Protein AF-A0A524LRR0-F1 (afdb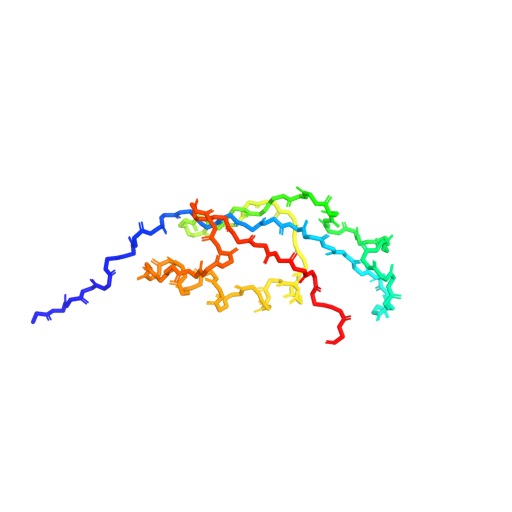_monomer_lite)

Radius of gyration: 14.17 Å; chains: 1; bounding box: 31×25×48 Å

Secondary structure (DSSP, 8-state):
---------S-EEEEEEEB--TTS---TTBS--SS--TT-EEEE-SS-EES---HHHHHHHHHHHHHHHTT---TT-BTTEEEEE----

Sequence (89 aa):
MSTKPKYKINNVVARVKSVHGLNGEDTAGKGPCRYYKPGDRLVFKEGEIEGAICYSALATMMYKVTSMRLGFDFPWNKNGIMEHACPDA

Structure (mmCIF, N/CA/C/O backbone):
data_AF-A0A524LRR0-F1
#
_entry.id   AF-A0A524LRR0-F1
#
loop_
_atom_site.group_PDB
_atom_site.id
_atom_site.type_symbol
_atom_site.label_atom_id
_atom_site.label_alt_id
_atom_site.label_comp_id
_atom_site.label_asym_id
_atom_site.label_entity_id
_atom_site.label_seq_id
_atom_site.pdbx_PDB_ins_code
_atom_site.Cartn_x
_atom_site.Cartn_y
_atom_site.Cartn_z
_atom_site.occupancy
_atom_site.B_iso_or_equiv
_atom_site.auth_seq_id
_atom_site.auth_comp_id
_atom_site.auth_asym_id
_atom_site.auth_atom_id
_atom_site.pdbx_PDB_model_num
ATOM 1 N N . MET A 1 1 ? -9.834 3.180 34.513 1.00 37.56 1 MET A N 1
ATOM 2 C CA . MET A 1 1 ? -10.608 2.965 33.269 1.00 37.56 1 MET A CA 1
ATOM 3 C C . MET A 1 1 ? -9.635 2.982 32.099 1.00 37.56 1 MET A C 1
ATOM 5 O O . MET A 1 1 ? -9.155 4.044 31.737 1.00 37.56 1 MET A O 1
ATOM 9 N N . SER A 1 2 ? -9.259 1.813 31.574 1.00 43.72 2 SER A N 1
ATOM 10 C CA . SER A 1 2 ? -8.437 1.736 30.361 1.00 43.72 2 SER A CA 1
ATOM 11 C C . SER A 1 2 ? -9.355 1.999 29.171 1.00 43.72 2 SER A C 1
ATOM 13 O O . SER A 1 2 ? -10.137 1.133 28.779 1.00 43.72 2 SER A O 1
ATOM 15 N N . THR A 1 3 ? -9.331 3.219 28.639 1.00 46.91 3 THR A N 1
ATOM 16 C CA . THR A 1 3 ? -9.967 3.524 27.358 1.00 46.91 3 THR A CA 1
ATOM 17 C C . THR A 1 3 ? -9.136 2.853 26.273 1.00 46.91 3 THR A C 1
ATOM 19 O O . THR A 1 3 ? -8.237 3.467 25.701 1.00 46.91 3 THR A O 1
ATOM 22 N N . LYS A 1 4 ? -9.388 1.562 26.025 1.00 44.91 4 LYS A N 1
ATOM 23 C CA . LYS A 1 4 ? -8.846 0.894 24.841 1.00 44.91 4 LYS A CA 1
ATOM 24 C C . LYS A 1 4 ? -9.232 1.755 23.633 1.00 44.91 4 LYS A C 1
ATOM 26 O O . LYS A 1 4 ? -10.422 2.069 23.506 1.00 44.91 4 LYS A O 1
ATOM 31 N N . PRO A 1 5 ? -8.283 2.174 22.780 1.00 50.09 5 PRO A N 1
ATOM 32 C CA . PRO A 1 5 ? -8.637 2.875 21.560 1.00 50.09 5 PRO A CA 1
ATOM 33 C C . PRO A 1 5 ? -9.580 1.961 20.773 1.00 50.09 5 PRO A C 1
ATOM 35 O O . PRO A 1 5 ? -9.226 0.833 20.433 1.00 50.09 5 PRO A O 1
ATOM 38 N N . LYS A 1 6 ? -10.824 2.406 20.565 1.00 52.12 6 LYS A N 1
ATOM 39 C CA . LYS A 1 6 ? -11.759 1.721 19.672 1.00 52.12 6 LYS A CA 1
ATOM 40 C C . LYS A 1 6 ? -11.185 1.873 18.269 1.00 52.12 6 LYS A C 1
ATOM 42 O O . LYS A 1 6 ? -11.337 2.938 17.676 1.00 52.12 6 LYS A O 1
ATOM 47 N N . TYR A 1 7 ? -10.492 0.849 17.774 1.00 54.91 7 TYR A N 1
ATOM 48 C CA . TYR A 1 7 ? -10.096 0.788 16.373 1.00 54.91 7 TYR A CA 1
ATOM 49 C C . TYR A 1 7 ? -11.361 0.994 15.527 1.00 54.91 7 TYR A C 1
ATOM 51 O O . TYR A 1 7 ? -12.306 0.215 15.628 1.00 54.91 7 TYR A O 1
ATOM 59 N N . LYS A 1 8 ? -11.439 2.113 14.797 1.00 58.06 8 LYS A N 1
ATOM 60 C CA . LYS A 1 8 ? -12.656 2.511 14.062 1.00 58.06 8 LYS A CA 1
ATOM 61 C C . LYS A 1 8 ? -12.748 1.848 12.691 1.00 58.06 8 LYS A C 1
ATOM 63 O O . LYS A 1 8 ? -13.845 1.716 12.160 1.00 58.06 8 LYS A O 1
ATOM 68 N N . ILE A 1 9 ? -11.607 1.475 12.113 1.00 63.00 9 ILE A N 1
ATOM 69 C CA . ILE A 1 9 ? -11.518 0.930 10.760 1.00 63.00 9 ILE A CA 1
ATOM 70 C C . ILE A 1 9 ? -10.951 -0.485 10.840 1.00 63.00 9 ILE A C 1
ATOM 72 O O . ILE A 1 9 ? -9.767 -0.667 11.123 1.00 63.00 9 ILE A O 1
ATOM 76 N N . ASN A 1 10 ? -11.801 -1.476 10.562 1.00 67.12 10 ASN A N 1
ATOM 77 C CA . ASN A 1 10 ? -11.404 -2.888 10.547 1.00 67.12 10 ASN A CA 1
ATOM 78 C C . ASN A 1 10 ? -10.459 -3.194 9.374 1.00 67.12 10 ASN A C 1
ATOM 80 O O . ASN A 1 10 ? -9.538 -3.993 9.518 1.00 67.12 10 ASN A O 1
ATOM 84 N N . ASN A 1 11 ? -10.657 -2.511 8.239 1.00 81.69 11 ASN A N 1
ATOM 85 C CA . ASN A 1 11 ? -9.917 -2.745 7.002 1.00 81.69 11 ASN A CA 1
ATOM 86 C C . ASN A 1 11 ? -9.406 -1.422 6.422 1.00 81.69 11 ASN A C 1
ATOM 88 O O . ASN A 1 11 ? -10.204 -0.558 6.062 1.00 81.69 11 ASN A O 1
ATOM 92 N N . VAL A 1 12 ? -8.088 -1.282 6.282 1.00 87.44 12 VAL A N 1
ATOM 93 C CA . VAL A 1 12 ? -7.480 -0.179 5.519 1.00 87.44 12 VAL A CA 1
ATOM 94 C C . VAL A 1 12 ? -7.117 -0.707 4.141 1.00 87.44 12 VAL A C 1
ATOM 96 O O . VAL A 1 12 ? -6.414 -1.711 4.034 1.00 87.44 12 VAL A O 1
ATOM 99 N N . VAL A 1 13 ? -7.584 -0.043 3.087 1.00 89.94 13 VAL A N 1
ATOM 100 C CA . VAL A 1 13 ? -7.254 -0.421 1.710 1.00 89.94 13 VAL A CA 1
ATOM 101 C C . VAL A 1 13 ? -6.187 0.520 1.194 1.00 89.94 13 VAL A C 1
ATOM 103 O O . VAL A 1 13 ? -6.388 1.729 1.185 1.00 89.94 13 VAL A O 1
ATOM 106 N N . ALA A 1 14 ? -5.076 -0.018 0.714 1.00 89.62 14 ALA A N 1
ATOM 107 C CA . ALA A 1 14 ? -4.098 0.757 -0.017 1.00 89.62 14 ALA A CA 1
ATOM 108 C C . ALA A 1 14 ? -4.198 0.486 -1.508 1.00 89.62 14 ALA A C 1
ATOM 110 O O . ALA A 1 14 ? -4.129 -0.666 -1.932 1.00 89.62 14 ALA A O 1
ATOM 111 N N . ARG A 1 15 ? -4.325 1.542 -2.304 1.00 89.50 15 ARG A N 1
ATOM 112 C CA . ARG A 1 15 ? -4.206 1.461 -3.755 1.00 89.50 15 ARG A CA 1
ATOM 113 C C . ARG A 1 15 ? -2.794 1.849 -4.166 1.00 89.50 15 ARG A C 1
ATOM 115 O O . ARG A 1 15 ? -2.296 2.903 -3.767 1.00 89.50 15 ARG A O 1
ATOM 122 N N . VAL A 1 16 ? -2.166 1.004 -4.974 1.00 87.94 16 VAL A N 1
ATOM 123 C CA . VAL A 1 16 ? -0.866 1.304 -5.568 1.00 87.94 16 VAL A CA 1
ATOM 124 C C . VAL A 1 16 ? -1.057 2.363 -6.648 1.00 87.94 16 VAL A C 1
ATOM 126 O O . VAL A 1 16 ? -1.759 2.136 -7.632 1.00 87.94 16 VAL A O 1
ATOM 129 N N . LYS A 1 17 ? -0.399 3.508 -6.495 1.00 85.56 17 LYS A N 1
ATOM 130 C CA . LYS A 1 17 ? -0.422 4.591 -7.483 1.00 85.56 17 LYS A CA 1
ATOM 131 C C . LYS A 1 17 ? 0.713 4.482 -8.502 1.00 85.56 17 LYS A C 1
ATOM 133 O O . LYS A 1 17 ? 0.524 4.811 -9.668 1.00 85.56 17 LYS A O 1
ATOM 138 N N . SER A 1 18 ? 1.884 4.037 -8.061 1.00 83.75 18 SER A N 1
ATOM 139 C CA . SER A 1 18 ? 3.106 3.964 -8.863 1.00 83.75 18 SER A CA 1
ATOM 140 C C . SER A 1 18 ? 4.032 2.868 -8.341 1.00 83.75 18 SER A C 1
ATOM 142 O O . SER A 1 18 ? 3.951 2.485 -7.169 1.00 83.75 18 SER A O 1
ATOM 144 N N . VAL A 1 19 ? 4.904 2.376 -9.220 1.00 84.88 19 VAL A N 1
ATOM 145 C CA . VAL A 1 19 ? 5.918 1.356 -8.923 1.00 84.88 19 VAL A CA 1
ATOM 146 C C . VAL A 1 19 ? 7.277 1.770 -9.449 1.00 84.88 19 VAL A C 1
ATOM 148 O O . VAL A 1 19 ? 7.362 2.523 -10.413 1.00 84.88 19 VAL A O 1
ATOM 151 N N . HIS A 1 20 ? 8.329 1.234 -8.859 1.00 80.56 20 HIS A N 1
ATOM 152 C CA . HIS A 1 20 ? 9.683 1.532 -9.283 1.00 80.56 20 HIS A CA 1
ATOM 153 C C . HIS A 1 20 ? 10.401 0.298 -9.830 1.00 80.56 20 HIS A C 1
ATOM 155 O O . HIS A 1 20 ? 9.801 -0.780 -9.935 1.00 80.56 20 HIS A O 1
ATOM 161 N N . GLY A 1 21 ? 11.634 0.499 -10.295 1.00 75.88 21 GLY A N 1
ATOM 162 C CA . GLY A 1 21 ? 12.437 -0.541 -10.919 1.00 75.88 21 GLY A CA 1
ATOM 163 C C . GLY A 1 21 ? 12.912 -1.609 -9.934 1.00 75.88 21 GLY A C 1
ATOM 164 O O . GLY A 1 21 ? 12.742 -1.498 -8.724 1.00 75.88 21 GLY A O 1
ATOM 165 N N . LEU A 1 22 ? 13.491 -2.695 -10.447 1.00 74.00 22 LEU A N 1
ATOM 166 C CA . LEU A 1 22 ? 13.952 -3.797 -9.588 1.00 74.00 22 LEU A CA 1
ATOM 167 C C . LEU A 1 22 ? 15.270 -3.489 -8.870 1.00 74.00 22 LEU A C 1
ATOM 169 O O . LEU A 1 22 ? 15.577 -4.164 -7.888 1.00 74.00 22 LEU A O 1
ATOM 173 N N . ASN A 1 23 ? 16.037 -2.506 -9.348 1.00 75.50 23 ASN A N 1
ATOM 174 C CA . ASN A 1 23 ? 17.360 -2.156 -8.834 1.00 75.50 23 ASN A CA 1
ATOM 175 C C . ASN A 1 23 ? 17.371 -0.786 -8.134 1.00 75.50 23 ASN A C 1
ATOM 177 O O . ASN A 1 23 ? 18.439 -0.197 -7.975 1.00 75.50 23 ASN A O 1
ATOM 181 N N . GLY A 1 24 ? 16.206 -0.283 -7.714 1.00 69.25 24 GLY A N 1
ATOM 182 C CA . GLY A 1 24 ? 16.085 1.033 -7.084 1.00 69.25 24 GLY A CA 1
ATOM 183 C C . GLY A 1 24 ? 16.108 2.197 -8.075 1.00 69.25 24 GLY A C 1
ATOM 184 O O . GLY A 1 24 ? 16.276 3.347 -7.676 1.00 69.25 24 GLY A O 1
ATOM 185 N N . GLU A 1 25 ? 16.008 1.925 -9.382 1.00 74.94 25 GLU A N 1
ATOM 186 C CA . GLU A 1 25 ? 15.931 2.974 -10.388 1.00 74.94 25 GLU A CA 1
ATOM 187 C C . GLU A 1 25 ? 14.549 3.649 -10.412 1.00 74.94 25 GLU A C 1
ATOM 189 O O . GLU A 1 25 ? 13.499 2.990 -10.441 1.00 74.94 25 GLU A O 1
ATOM 194 N N . ASP A 1 26 ? 14.547 4.986 -10.473 1.00 74.94 26 ASP A N 1
ATOM 195 C CA . ASP A 1 26 ? 13.326 5.743 -10.730 1.00 74.94 26 ASP A CA 1
ATOM 196 C C . ASP A 1 26 ? 12.863 5.480 -12.169 1.00 74.94 26 ASP A C 1
ATOM 198 O O . ASP A 1 26 ? 13.471 5.896 -13.156 1.00 74.94 26 ASP A O 1
ATOM 202 N N . THR A 1 27 ? 11.753 4.763 -12.285 1.00 74.94 27 THR A N 1
ATOM 203 C CA . THR A 1 27 ? 11.101 4.437 -13.560 1.00 74.94 27 THR A CA 1
ATOM 204 C C . THR A 1 27 ? 9.901 5.341 -13.838 1.00 74.94 27 THR A C 1
ATOM 206 O O . THR A 1 27 ? 9.022 4.994 -14.633 1.00 74.94 27 THR A O 1
ATOM 209 N N . ALA A 1 28 ? 9.817 6.482 -13.148 1.00 73.00 28 ALA A N 1
ATOM 210 C CA . ALA A 1 28 ? 8.685 7.399 -13.158 1.00 73.00 28 ALA A CA 1
ATOM 211 C C . ALA A 1 28 ? 7.351 6.687 -12.879 1.00 73.00 28 ALA A C 1
ATOM 213 O O . ALA A 1 28 ? 6.316 6.985 -13.487 1.00 73.00 28 ALA A O 1
ATOM 214 N N . GLY A 1 29 ? 7.375 5.694 -11.988 1.00 71.75 29 GLY A N 1
ATOM 215 C CA . GLY A 1 29 ? 6.184 4.934 -11.633 1.00 71.75 29 GLY A CA 1
ATOM 216 C C . GLY A 1 29 ? 5.806 3.798 -12.593 1.00 71.75 29 GLY A C 1
ATOM 217 O O . GLY A 1 29 ? 4.708 3.257 -12.443 1.00 71.75 29 GLY A O 1
ATOM 218 N N . LYS A 1 30 ? 6.646 3.473 -13.590 1.00 70.88 30 LYS A N 1
ATOM 219 C CA . LYS A 1 30 ? 6.321 2.566 -14.715 1.00 70.88 30 LYS A CA 1
ATOM 220 C C . LYS A 1 30 ? 7.235 1.335 -14.820 1.00 70.88 30 LYS A C 1
ATOM 222 O O . LYS A 1 30 ? 7.196 0.629 -15.825 1.00 70.88 30 LYS A O 1
ATOM 227 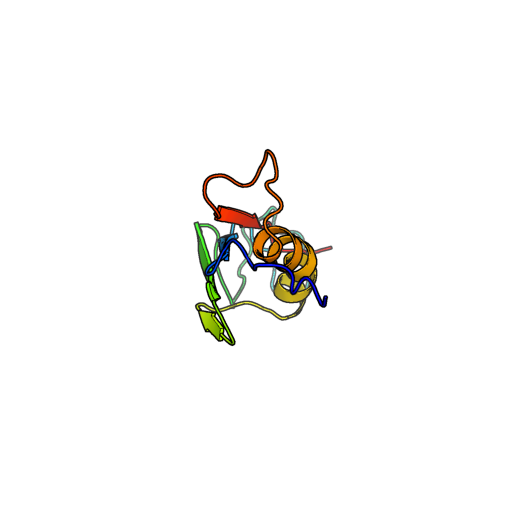N N . GLY A 1 31 ? 8.067 1.097 -13.813 1.00 71.56 31 GLY A N 1
ATOM 228 C CA . GLY A 1 31 ? 9.083 0.048 -13.804 1.00 71.56 31 GLY A CA 1
ATOM 229 C C . GLY A 1 31 ? 8.540 -1.351 -13.543 1.00 71.56 31 GLY A C 1
ATOM 230 O O . GLY A 1 31 ? 7.410 -1.508 -13.072 1.00 71.56 31 GLY A O 1
ATOM 231 N N . PRO A 1 32 ? 9.338 -2.393 -13.825 1.00 74.50 32 PRO A N 1
ATOM 232 C CA . PRO A 1 32 ? 8.922 -3.772 -13.623 1.00 74.50 32 PRO A CA 1
ATOM 233 C C . PRO A 1 32 ? 9.001 -4.172 -12.139 1.00 74.50 32 PRO A C 1
ATOM 235 O O . PRO A 1 32 ? 9.847 -4.970 -11.757 1.00 74.50 32 PRO A O 1
ATOM 238 N N . CYS A 1 33 ? 8.116 -3.671 -11.274 1.00 82.69 33 CYS A N 1
ATOM 239 C CA . CYS A 1 33 ? 8.012 -4.211 -9.915 1.00 82.69 33 CYS A CA 1
ATOM 240 C C . CYS A 1 33 ? 7.415 -5.627 -9.953 1.00 82.69 33 CYS A C 1
ATOM 242 O O . CYS A 1 33 ? 6.337 -5.856 -10.499 1.00 82.69 33 CYS A O 1
ATOM 244 N N . ARG A 1 34 ? 8.108 -6.594 -9.341 1.00 85.06 34 ARG A N 1
ATOM 245 C CA . ARG A 1 34 ? 7.685 -8.008 -9.320 1.00 85.06 34 ARG A CA 1
ATOM 246 C C . ARG A 1 34 ? 6.625 -8.345 -8.268 1.00 85.06 34 ARG A C 1
ATOM 248 O O . ARG A 1 34 ? 6.124 -9.463 -8.260 1.00 85.06 34 ARG A O 1
ATOM 255 N N . TYR A 1 35 ? 6.344 -7.424 -7.348 1.00 85.81 35 TYR A N 1
ATOM 256 C CA . TYR A 1 35 ? 5.442 -7.670 -6.221 1.00 85.81 35 TYR A CA 1
ATOM 257 C C . TYR A 1 35 ? 4.031 -7.147 -6.483 1.00 85.81 35 TYR A C 1
ATOM 259 O O . TYR A 1 35 ? 3.069 -7.781 -6.074 1.00 85.81 35 TYR A O 1
ATOM 267 N N . TYR A 1 36 ? 3.907 -5.998 -7.145 1.00 85.62 36 TYR A N 1
ATOM 268 C CA . TYR A 1 36 ? 2.634 -5.330 -7.412 1.00 85.62 36 TYR A CA 1
ATOM 269 C C . TYR A 1 36 ? 2.785 -4.348 -8.577 1.00 85.62 36 TYR A C 1
ATOM 271 O O . TYR A 1 36 ? 3.901 -3.989 -8.954 1.00 85.62 36 TYR A O 1
ATOM 279 N N . LYS A 1 37 ? 1.662 -3.879 -9.124 1.00 85.88 37 LYS A N 1
ATOM 280 C CA . LYS A 1 37 ? 1.583 -2.887 -10.211 1.00 85.88 37 LYS A CA 1
ATOM 281 C C . LYS A 1 37 ? 0.627 -1.736 -9.865 1.00 85.88 37 LYS A C 1
ATOM 283 O O . LYS A 1 37 ? -0.216 -1.887 -8.977 1.00 85.88 37 LYS A O 1
ATOM 288 N N . PRO A 1 38 ? 0.709 -0.581 -10.555 1.00 87.50 38 PRO A N 1
ATOM 289 C CA . PRO A 1 38 ? -0.256 0.499 -10.373 1.00 87.50 38 PRO A CA 1
ATOM 290 C C . PRO A 1 38 ? -1.695 0.002 -10.563 1.00 87.50 38 PRO A C 1
ATOM 292 O O . PRO A 1 38 ? -1.999 -0.718 -11.513 1.00 87.50 38 PRO A O 1
ATOM 295 N N . GLY A 1 39 ? -2.579 0.390 -9.648 1.00 86.69 39 GLY A N 1
ATOM 296 C CA . GLY A 1 39 ? -3.972 -0.046 -9.588 1.00 86.69 39 GLY A CA 1
ATOM 297 C C . GLY A 1 39 ? -4.237 -1.240 -8.668 1.00 86.69 39 GLY A C 1
ATOM 298 O O . GLY A 1 39 ? -5.390 -1.406 -8.257 1.00 86.69 39 GLY A O 1
ATOM 299 N N . ASP A 1 40 ? -3.214 -2.018 -8.293 1.00 90.44 40 ASP A N 1
ATOM 300 C CA . ASP A 1 40 ? -3.372 -3.114 -7.332 1.00 90.44 40 ASP A CA 1
ATOM 301 C C . ASP A 1 40 ? -3.848 -2.595 -5.970 1.00 90.44 40 ASP A C 1
ATOM 303 O O . ASP A 1 40 ? -3.628 -1.435 -5.592 1.00 90.44 40 ASP A O 1
ATOM 307 N N . ARG A 1 41 ? -4.526 -3.474 -5.226 1.00 91.50 41 ARG A N 1
ATOM 308 C CA . ARG A 1 41 ? -5.056 -3.179 -3.896 1.00 91.50 41 ARG A CA 1
ATOM 309 C C . ARG A 1 41 ? -4.449 -4.109 -2.862 1.00 91.50 41 ARG A C 1
ATOM 311 O O . ARG A 1 41 ? -4.423 -5.318 -3.061 1.00 91.50 41 ARG A O 1
ATOM 318 N N . LEU A 1 42 ? -4.045 -3.522 -1.745 1.00 91.88 42 LEU A N 1
ATOM 319 C CA . LEU A 1 42 ? -3.625 -4.224 -0.540 1.00 91.88 42 LEU A CA 1
ATOM 320 C C . LEU A 1 42 ? -4.655 -3.974 0.549 1.00 91.88 42 LEU A C 1
ATOM 322 O O . LEU A 1 42 ? -5.039 -2.824 0.777 1.00 91.88 42 LEU A O 1
ATOM 326 N N . VAL A 1 43 ? -5.107 -5.030 1.219 1.00 92.00 43 VAL A N 1
ATOM 327 C CA . VAL A 1 43 ? -6.117 -4.918 2.277 1.00 92.00 43 VAL A CA 1
ATOM 328 C C . VAL A 1 43 ? -5.481 -5.293 3.605 1.00 92.00 43 VAL A C 1
ATOM 330 O O . VAL A 1 43 ? -5.102 -6.437 3.830 1.00 92.00 43 VAL A O 1
ATOM 333 N N . PHE A 1 44 ? -5.365 -4.313 4.497 1.00 91.06 44 PHE A N 1
ATOM 334 C CA . PHE A 1 44 ? -4.846 -4.499 5.845 1.00 91.06 44 PHE A CA 1
ATOM 335 C C . PHE A 1 44 ? -6.010 -4.798 6.788 1.00 91.06 44 PHE A C 1
ATOM 337 O O . PHE A 1 44 ? -6.669 -3.859 7.252 1.00 91.06 44 PHE A O 1
ATOM 344 N N . LYS A 1 45 ? -6.206 -6.071 7.136 1.00 88.12 45 LYS A N 1
ATOM 345 C CA . LYS A 1 45 ? -7.249 -6.559 8.055 1.00 88.12 45 LYS A CA 1
ATOM 346 C C . LYS A 1 45 ? -6.686 -6.889 9.443 1.00 88.12 45 LYS A C 1
ATOM 348 O O . LYS A 1 45 ? -5.489 -6.743 9.702 1.00 88.12 45 LYS A O 1
ATOM 353 N N . GLU A 1 46 ? -7.528 -7.319 10.374 1.00 81.44 46 GLU A N 1
ATOM 354 C CA . GLU A 1 46 ? -7.069 -7.791 11.683 1.00 81.44 46 GLU A CA 1
ATOM 355 C C . GLU A 1 46 ? -6.137 -9.010 11.533 1.00 81.44 46 GLU A C 1
ATOM 357 O O . GLU A 1 46 ? -6.559 -10.070 11.092 1.00 81.44 46 GLU A O 1
ATOM 362 N N . GLY A 1 47 ? -4.850 -8.844 11.857 1.00 80.88 47 GLY A N 1
ATOM 363 C CA . GLY A 1 47 ? -3.850 -9.920 11.829 1.00 80.88 47 GLY A CA 1
ATOM 364 C C . GLY A 1 47 ? -3.297 -10.318 10.453 1.00 80.88 47 GLY A C 1
ATOM 365 O O . GLY A 1 47 ? -2.290 -11.018 10.412 1.00 80.88 47 GLY A O 1
ATOM 366 N N . GLU A 1 48 ? -3.880 -9.852 9.345 1.00 88.88 48 GLU A N 1
ATOM 367 C CA . GLU A 1 48 ? -3.467 -10.250 7.992 1.00 88.88 48 GLU A CA 1
ATOM 368 C C . GLU A 1 48 ? -3.370 -9.081 6.997 1.00 88.88 48 GLU A C 1
ATOM 370 O O . GLU A 1 48 ? -4.007 -8.030 7.148 1.00 88.88 48 GLU A O 1
ATOM 375 N N . ILE A 1 49 ? -2.556 -9.286 5.959 1.00 91.81 49 ILE A N 1
ATOM 376 C CA . ILE A 1 49 ? -2.438 -8.404 4.795 1.00 91.81 49 ILE A CA 1
ATOM 377 C C . ILE A 1 49 ? -2.772 -9.238 3.560 1.00 91.81 49 ILE A C 1
ATOM 379 O O . ILE A 1 49 ? -2.103 -10.233 3.289 1.00 91.81 49 ILE A O 1
ATOM 383 N N . GLU A 1 50 ? -3.786 -8.823 2.806 1.00 92.94 50 GLU A N 1
ATOM 384 C CA . GLU A 1 50 ? -4.111 -9.430 1.516 1.00 92.94 50 GLU A CA 1
ATOM 385 C C . GLU A 1 50 ? -3.435 -8.681 0.369 1.00 92.94 50 GLU A C 1
ATOM 387 O O . GLU A 1 50 ? -3.486 -7.449 0.304 1.00 92.94 50 GLU A O 1
ATOM 392 N N . GLY A 1 51 ? -2.870 -9.446 -0.565 1.00 90.31 51 GLY A N 1
ATOM 393 C CA . GLY A 1 51 ? -2.128 -8.954 -1.725 1.00 90.31 51 GLY A CA 1
ATOM 394 C C . GLY A 1 51 ? -0.611 -9.048 -1.543 1.00 90.31 51 GLY A C 1
ATOM 395 O O . GLY A 1 51 ? -0.107 -9.356 -0.465 1.00 90.31 51 GLY A O 1
ATOM 396 N N . ALA A 1 52 ? 0.126 -8.820 -2.628 1.00 88.81 52 ALA A N 1
ATOM 397 C CA . ALA A 1 52 ? 1.581 -8.915 -2.644 1.00 88.81 52 ALA A CA 1
ATOM 398 C C . ALA A 1 52 ? 2.2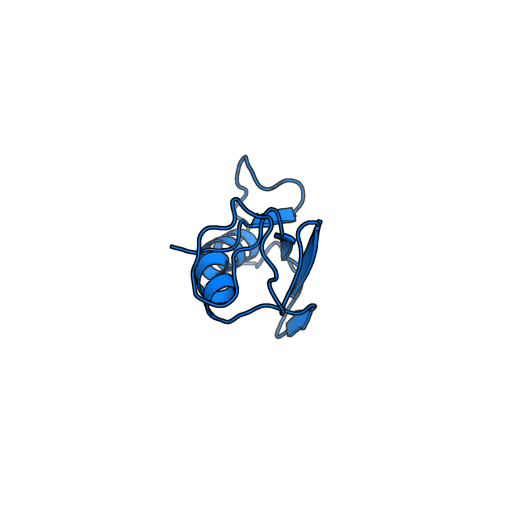25 -7.526 -2.514 1.00 88.81 52 ALA A C 1
ATOM 400 O O . ALA A 1 52 ? 1.840 -6.573 -3.188 1.00 88.81 52 ALA A O 1
ATOM 401 N N . ILE A 1 53 ? 3.211 -7.403 -1.626 1.00 87.75 53 ILE A N 1
ATOM 402 C CA . ILE A 1 53 ? 3.928 -6.155 -1.350 1.00 87.75 53 ILE A CA 1
ATOM 403 C C . ILE A 1 53 ? 5.371 -6.449 -0.926 1.00 87.75 53 ILE A C 1
ATOM 405 O O . ILE A 1 53 ? 5.637 -7.466 -0.288 1.00 87.75 53 ILE A O 1
ATOM 409 N N . CYS A 1 54 ? 6.317 -5.573 -1.278 1.00 86.62 54 CYS A N 1
ATOM 410 C CA . CYS A 1 54 ? 7.696 -5.656 -0.792 1.00 86.62 54 CYS A CA 1
ATOM 411 C C . CYS A 1 54 ? 7.846 -5.012 0.594 1.00 86.62 54 CYS A C 1
ATOM 413 O O . CYS A 1 54 ? 7.079 -4.124 0.970 1.00 86.62 54 CYS A O 1
ATOM 415 N N . TYR A 1 55 ? 8.873 -5.406 1.348 1.00 86.31 55 TYR A N 1
ATOM 416 C CA . TYR A 1 55 ? 9.085 -4.867 2.695 1.00 86.31 55 TYR A CA 1
ATOM 417 C C . TYR A 1 55 ? 9.323 -3.352 2.723 1.00 86.31 55 TYR A C 1
ATOM 419 O O . TYR A 1 55 ? 8.815 -2.690 3.626 1.00 86.31 55 TYR A O 1
ATOM 427 N N . SER A 1 56 ? 10.013 -2.787 1.727 1.00 82.56 56 SER A N 1
ATOM 428 C CA . SER A 1 56 ? 10.240 -1.337 1.638 1.00 82.56 56 SER A CA 1
ATOM 429 C C . SER A 1 56 ? 8.924 -0.570 1.513 1.00 82.56 56 SER A C 1
ATOM 431 O O . SER A 1 56 ? 8.655 0.346 2.290 1.00 82.56 56 SER A O 1
ATOM 433 N N . ALA A 1 57 ? 8.048 -0.996 0.600 1.00 85.75 57 ALA A N 1
ATOM 434 C CA . ALA A 1 57 ? 6.725 -0.404 0.450 1.00 85.75 57 ALA A CA 1
ATOM 435 C C . ALA A 1 57 ? 5.890 -0.562 1.716 1.00 85.75 57 ALA A C 1
ATOM 437 O O . ALA A 1 57 ? 5.358 0.427 2.220 1.00 85.75 57 ALA A O 1
ATOM 438 N N . LEU A 1 58 ? 5.873 -1.768 2.293 1.00 89.25 58 LEU A N 1
ATOM 439 C CA . LEU A 1 58 ? 5.145 -2.043 3.527 1.00 89.25 58 LEU A CA 1
ATOM 440 C C . LEU A 1 58 ? 5.566 -1.078 4.642 1.00 89.25 58 LEU A C 1
ATOM 442 O O . LEU A 1 58 ? 4.706 -0.425 5.234 1.00 89.25 58 LEU A O 1
ATOM 446 N N . ALA A 1 59 ? 6.872 -0.922 4.878 1.00 88.50 59 ALA A N 1
ATOM 447 C CA . ALA A 1 59 ? 7.412 -0.057 5.924 1.00 88.50 59 ALA A CA 1
ATOM 448 C C . ALA A 1 59 ? 6.909 1.393 5.805 1.00 88.50 59 ALA A C 1
ATOM 450 O O . ALA A 1 59 ? 6.458 1.982 6.788 1.00 88.50 59 ALA A O 1
ATOM 451 N N . THR A 1 60 ? 6.892 1.950 4.593 1.00 86.38 60 THR A N 1
ATOM 452 C CA . THR A 1 60 ? 6.437 3.334 4.356 1.00 86.38 60 THR A CA 1
ATOM 453 C C . THR A 1 60 ? 4.920 3.518 4.365 1.00 86.38 60 THR A C 1
ATOM 455 O O . THR A 1 60 ? 4.423 4.641 4.309 1.00 86.38 60 THR A O 1
ATOM 458 N N . MET A 1 61 ? 4.153 2.436 4.432 1.00 88.62 61 MET A N 1
ATOM 459 C CA . MET A 1 61 ? 2.698 2.495 4.550 1.00 88.62 61 MET A CA 1
ATOM 460 C C . MET A 1 61 ? 2.244 2.394 5.997 1.00 88.62 61 MET A C 1
ATOM 462 O O . MET A 1 61 ? 1.160 2.880 6.324 1.00 88.62 61 MET A O 1
ATOM 466 N N . MET A 1 62 ? 3.063 1.793 6.866 1.00 89.62 62 MET A N 1
ATOM 467 C CA . MET A 1 62 ? 2.643 1.41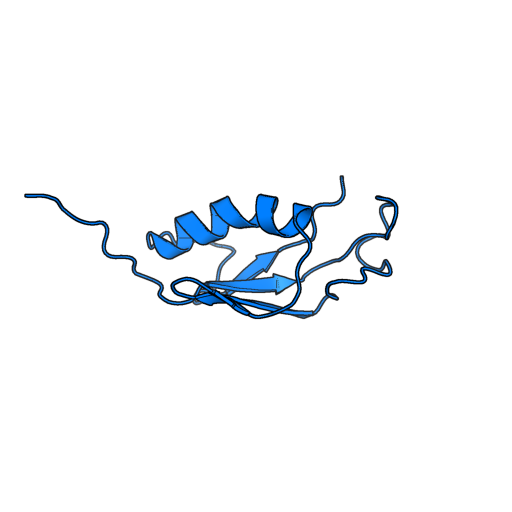5 8.212 1.00 89.62 62 MET A CA 1
ATOM 468 C C . MET A 1 62 ? 2.124 2.593 9.029 1.00 89.62 62 MET A C 1
ATOM 470 O O . MET A 1 62 ? 1.102 2.436 9.686 1.00 89.62 62 MET A O 1
ATOM 474 N N . TYR A 1 63 ? 2.743 3.775 8.949 1.00 88.88 63 TYR A N 1
ATOM 475 C CA . TYR A 1 63 ? 2.254 4.948 9.685 1.00 88.88 63 TYR A CA 1
ATOM 476 C C . TYR A 1 63 ? 0.847 5.377 9.241 1.00 88.88 63 TYR A C 1
ATOM 478 O O . TYR A 1 63 ? 0.013 5.715 10.075 1.00 88.88 63 TYR A O 1
ATOM 486 N N . LYS A 1 64 ? 0.535 5.307 7.938 1.00 87.44 64 LYS A N 1
ATOM 487 C CA . LYS A 1 64 ? -0.810 5.620 7.427 1.00 87.44 64 LYS A CA 1
ATOM 488 C C . LYS A 1 64 ? -1.817 4.575 7.893 1.00 87.44 64 LYS A C 1
ATOM 490 O O . LYS A 1 64 ? -2.885 4.933 8.382 1.00 87.44 64 LYS A O 1
ATOM 495 N N . VAL A 1 65 ? -1.459 3.292 7.773 1.00 88.69 65 VAL A N 1
ATOM 496 C CA . VAL A 1 65 ? -2.311 2.170 8.194 1.00 88.69 65 VAL A CA 1
ATOM 497 C C . VAL A 1 65 ? -2.640 2.275 9.680 1.00 88.69 65 VAL A C 1
ATOM 499 O O . VAL A 1 65 ? -3.807 2.168 10.053 1.00 88.69 65 VAL A O 1
ATOM 502 N N . THR A 1 66 ? -1.641 2.511 10.533 1.00 88.50 66 THR A N 1
ATOM 503 C CA . THR A 1 66 ? -1.847 2.604 11.983 1.00 88.50 66 THR A CA 1
ATOM 504 C C . THR A 1 66 ? -2.692 3.818 12.353 1.00 88.50 66 THR A C 1
ATOM 506 O O . THR A 1 66 ? -3.651 3.660 13.108 1.00 88.50 66 THR A O 1
ATOM 509 N N . SER A 1 67 ? -2.434 4.996 11.773 1.00 87.69 67 SER A N 1
ATOM 510 C CA . SER A 1 67 ? -3.280 6.175 11.988 1.00 87.69 67 SER A CA 1
ATOM 511 C C . SER A 1 67 ? -4.733 5.927 11.566 1.00 87.69 67 SER A C 1
ATOM 513 O O . SER A 1 67 ? -5.655 6.196 12.333 1.00 87.69 67 SER A O 1
ATOM 515 N N . MET A 1 68 ? -4.970 5.344 10.391 1.00 85.19 68 MET A N 1
ATOM 516 C CA . MET A 1 68 ? -6.336 5.066 9.932 1.00 85.19 68 MET A CA 1
ATOM 517 C C . MET A 1 68 ? -7.054 4.034 10.806 1.00 85.19 68 MET A C 1
ATOM 519 O O . MET A 1 68 ? -8.232 4.203 11.116 1.00 85.19 68 MET A O 1
A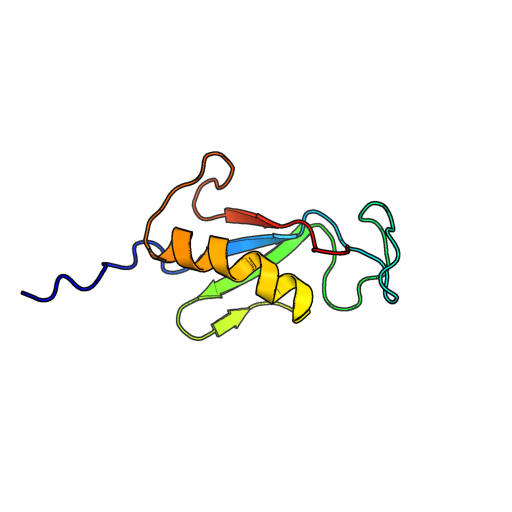TOM 523 N N . ARG A 1 69 ? -6.354 2.995 11.280 1.00 83.00 69 ARG A N 1
ATOM 524 C CA . ARG A 1 69 ? -6.925 2.027 12.234 1.00 83.00 69 ARG A CA 1
ATOM 525 C C . ARG A 1 69 ? -7.339 2.679 13.547 1.00 83.00 69 ARG A C 1
ATOM 527 O O . ARG A 1 69 ? -8.376 2.322 14.102 1.00 83.00 69 ARG A O 1
ATOM 534 N N . LEU A 1 70 ? -6.571 3.662 14.016 1.00 83.94 70 LEU A N 1
ATOM 535 C CA . LEU A 1 70 ? -6.909 4.477 15.187 1.00 83.94 70 LEU A CA 1
ATOM 536 C C . LEU A 1 70 ? -8.077 5.450 14.933 1.00 83.94 70 LEU A C 1
ATOM 538 O O . LEU A 1 70 ? -8.528 6.117 15.862 1.00 83.94 70 LEU A O 1
ATOM 542 N N . GLY A 1 71 ? -8.607 5.500 13.708 1.00 80.88 71 GLY A N 1
ATOM 543 C CA . GLY A 1 71 ? -9.763 6.313 13.351 1.00 80.88 71 GLY A CA 1
ATOM 544 C C . GLY A 1 71 ? -9.425 7.740 12.939 1.00 80.88 71 GLY A C 1
ATOM 545 O O . GLY A 1 71 ? -10.308 8.594 13.004 1.00 80.88 71 GLY A O 1
ATOM 546 N N . PHE A 1 72 ? -8.172 8.001 12.557 1.00 84.00 72 PHE A N 1
ATOM 547 C CA . PHE A 1 72 ? -7.794 9.260 11.927 1.00 84.00 72 PHE A CA 1
ATOM 548 C C . PHE A 1 72 ? -8.197 9.253 10.454 1.00 84.00 72 PHE A C 1
ATOM 550 O O . PHE A 1 72 ? -7.824 8.351 9.699 1.00 84.00 72 PHE A O 1
ATOM 557 N N . ASP A 1 73 ? -8.903 10.303 10.052 1.00 76.88 73 ASP A N 1
ATOM 558 C CA . ASP A 1 73 ? -9.212 10.586 8.659 1.00 76.88 73 ASP A CA 1
ATOM 559 C C . ASP A 1 73 ? -8.209 11.594 8.102 1.00 76.88 73 ASP A C 1
ATOM 561 O O . ASP A 1 73 ? -7.826 12.560 8.765 1.00 76.88 73 ASP A O 1
ATOM 565 N N . PHE A 1 74 ? -7.788 11.370 6.861 1.00 79.00 74 PHE A N 1
ATOM 566 C CA . PHE A 1 74 ? -6.884 12.265 6.152 1.00 79.00 74 PHE A CA 1
ATOM 567 C C . PHE A 1 74 ? -7.585 12.819 4.909 1.00 79.00 74 PHE A C 1
ATOM 569 O O . PHE A 1 74 ? -8.309 12.067 4.257 1.00 79.00 74 PHE A O 1
ATOM 576 N N . PRO A 1 75 ? -7.327 14.075 4.499 1.00 77.50 75 PRO A N 1
ATOM 577 C CA . PRO A 1 75 ? -7.948 14.664 3.306 1.00 77.50 75 PRO A CA 1
ATOM 578 C C . PRO A 1 75 ? -7.742 13.849 2.019 1.00 77.50 75 PRO A C 1
ATOM 580 O O . PRO A 1 75 ? -8.570 13.886 1.110 1.00 77.50 75 PRO A O 1
ATOM 583 N N . TRP A 1 76 ? -6.635 13.107 1.940 1.00 73.56 76 TRP A N 1
ATOM 584 C CA . TRP A 1 76 ? -6.266 12.259 0.804 1.00 73.56 76 TRP A CA 1
ATOM 585 C C . TRP A 1 76 ? -6.729 10.799 0.931 1.00 73.56 76 TRP A C 1
ATOM 587 O O . TRP A 1 76 ? -6.524 10.026 -0.003 1.00 73.56 76 TRP A O 1
ATOM 597 N N . ASN A 1 77 ? -7.367 10.417 2.042 1.00 74.06 77 ASN A N 1
ATOM 598 C CA . ASN A 1 77 ? -7.916 9.080 2.245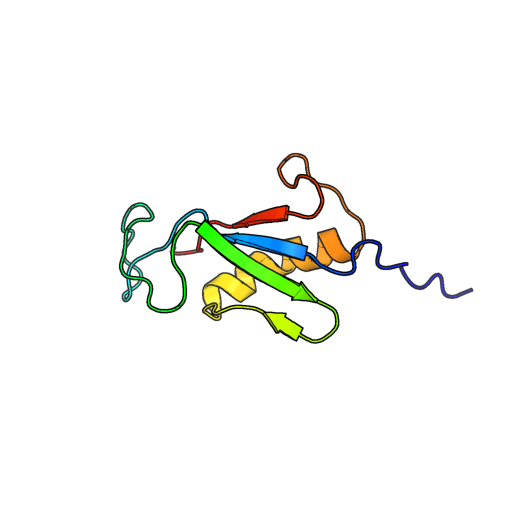 1.00 74.06 77 ASN A CA 1
ATOM 599 C C . ASN A 1 77 ? -9.445 9.165 2.233 1.00 74.06 77 ASN A C 1
ATOM 601 O O . ASN A 1 77 ? -10.057 9.649 3.182 1.00 74.06 77 ASN A O 1
ATOM 605 N N . LYS A 1 78 ? -10.084 8.699 1.156 1.00 68.44 78 LYS A N 1
ATOM 606 C CA . LYS A 1 78 ? -11.551 8.664 1.062 1.00 68.44 78 LYS A CA 1
ATOM 607 C C . LYS A 1 78 ? -12.059 7.281 1.447 1.00 68.44 78 LYS A C 1
ATOM 609 O O . LYS A 1 78 ? -11.643 6.289 0.856 1.00 68.44 78 LYS A O 1
ATOM 614 N N . ASN A 1 79 ? -12.998 7.224 2.391 1.00 72.75 79 ASN A N 1
ATOM 615 C CA . ASN A 1 79 ? -13.737 6.007 2.752 1.00 72.75 79 ASN A CA 1
ATOM 616 C C . ASN A 1 79 ? -12.832 4.809 3.113 1.00 72.75 79 ASN A C 1
ATOM 618 O O . ASN A 1 79 ? -13.069 3.692 2.659 1.00 72.75 79 ASN A O 1
ATOM 622 N N . GLY A 1 80 ? -11.757 5.034 3.878 1.00 71.06 80 GLY A N 1
ATOM 623 C CA . GLY A 1 80 ? -10.835 3.961 4.279 1.00 71.06 80 GLY A CA 1
ATOM 624 C C . GLY A 1 80 ? -9.876 3.478 3.179 1.00 71.06 80 GLY A C 1
ATOM 625 O O . GLY A 1 80 ? -9.122 2.530 3.405 1.00 71.06 80 GLY A O 1
ATOM 626 N N . ILE A 1 81 ? -9.870 4.134 2.012 1.00 82.44 81 ILE A N 1
ATOM 627 C CA . ILE A 1 81 ? -8.907 3.894 0.935 1.00 82.44 81 ILE A CA 1
ATOM 628 C C . ILE A 1 81 ? -7.807 4.948 1.020 1.00 82.44 81 ILE A C 1
ATOM 630 O O . ILE A 1 81 ? -8.087 6.145 0.957 1.00 82.44 81 ILE A O 1
ATOM 634 N N . MET A 1 82 ? -6.563 4.496 1.128 1.00 86.50 82 MET A N 1
ATOM 635 C CA . MET A 1 82 ? -5.375 5.325 1.009 1.00 86.50 82 MET A CA 1
ATOM 636 C C . MET A 1 82 ? -4.657 5.070 -0.308 1.00 86.50 82 MET A C 1
ATOM 638 O O . MET A 1 82 ? -4.537 3.936 -0.770 1.00 86.50 82 MET A O 1
ATOM 642 N N . GLU A 1 83 ? -4.126 6.132 -0.893 1.00 86.31 83 GLU A N 1
ATOM 643 C CA . GLU A 1 83 ? -3.234 6.025 -2.040 1.00 86.31 83 GLU A CA 1
ATOM 644 C C . GLU A 1 83 ? -1.790 5.883 -1.544 1.00 86.31 83 GLU A C 1
ATOM 646 O O . GLU A 1 83 ? -1.315 6.628 -0.671 1.00 86.31 83 GLU A O 1
ATOM 651 N N . HIS A 1 84 ? -1.079 4.915 -2.110 1.00 85.06 84 HIS A N 1
ATOM 652 C CA . HIS A 1 84 ? 0.323 4.675 -1.823 1.00 85.06 84 HIS A CA 1
ATOM 653 C C . HIS A 1 84 ? 1.127 4.668 -3.119 1.00 85.06 84 HIS A C 1
ATOM 655 O O . HIS A 1 84 ? 0.909 3.852 -4.012 1.00 85.06 84 HIS A O 1
ATOM 661 N N . ALA A 1 85 ? 2.071 5.596 -3.212 1.00 80.88 85 ALA A N 1
ATOM 662 C CA . ALA A 1 85 ? 3.165 5.493 -4.159 1.00 80.88 85 ALA A CA 1
ATOM 663 C C . ALA A 1 85 ? 4.224 4.596 -3.527 1.00 80.88 85 ALA A C 1
ATOM 665 O O . ALA A 1 85 ? 4.592 4.854 -2.380 1.00 80.88 85 ALA A O 1
ATOM 666 N N . CYS A 1 86 ? 4.691 3.583 -4.266 1.00 79.12 86 CYS A N 1
ATOM 667 C CA . CYS A 1 86 ? 5.879 2.825 -3.885 1.00 79.12 86 CYS A CA 1
ATOM 668 C C . CYS A 1 86 ? 6.964 3.808 -3.420 1.00 79.12 86 CYS A C 1
ATOM 670 O O . CYS A 1 86 ? 7.121 4.839 -4.066 1.00 79.12 86 CYS A O 1
ATOM 672 N N . PRO A 1 87 ? 7.666 3.560 -2.311 1.00 71.38 87 PRO A N 1
ATOM 673 C CA . PRO A 1 87 ? 8.848 4.322 -1.968 1.00 71.38 87 PRO A CA 1
ATOM 674 C C . PRO A 1 87 ? 9.999 3.741 -2.788 1.00 71.38 87 PRO A C 1
ATOM 676 O O . PRO A 1 87 ? 10.397 2.602 -2.572 1.00 71.38 87 PRO A O 1
ATOM 679 N N . ASP A 1 88 ? 10.495 4.468 -3.771 1.00 58.53 88 ASP A N 1
ATOM 680 C CA . ASP A 1 88 ? 11.818 4.168 -4.325 1.00 58.53 88 ASP A CA 1
ATOM 681 C C . ASP A 1 88 ? 12.503 5.504 -4.553 1.00 58.53 88 ASP A C 1
ATOM 683 O O . ASP A 1 88 ? 12.429 6.135 -5.607 1.00 58.53 88 ASP A O 1
ATOM 687 N N . ALA A 1 89 ? 12.970 6.002 -3.414 1.00 45.22 89 ALA A N 1
ATOM 688 C CA . ALA A 1 89 ? 14.262 6.624 -3.182 1.00 45.22 89 ALA A CA 1
ATOM 689 C C . ALA A 1 89 ? 14.469 6.652 -1.659 1.00 45.22 89 ALA A C 1
ATOM 691 O O . ALA A 1 89 ? 13.535 7.102 -0.949 1.00 45.22 89 ALA A O 1
#

Foldseek 3Di:
DPPDLQQPDQKAKEFEQFDAEPVLHRPVRQYPDPFDHGGDIWIDGVPDIPGGDDPQQVVVCVVVVVCVRSPDDDPQAPPNYHYGYRDRD

pLDDT: mean 78.85, std 12.68, range [37.56, 92.94]